Protein AF-A0A351XQM1-F1 (afdb_monomer_lite)

Structure (mmCIF, N/CA/C/O backbone):
data_AF-A0A351XQM1-F1
#
_entry.id   AF-A0A351XQM1-F1
#
loop_
_atom_site.group_PDB
_atom_site.id
_atom_site.type_symbol
_atom_site.label_atom_id
_atom_site.label_alt_id
_atom_site.label_comp_id
_atom_site.label_asym_id
_atom_site.label_entity_id
_atom_site.label_seq_id
_atom_site.pdbx_PDB_ins_code
_atom_site.Cartn_x
_atom_site.Cartn_y
_atom_site.Cartn_z
_atom_site.occupancy
_atom_site.B_iso_or_equiv
_atom_site.auth_seq_id
_atom_site.auth_comp_id
_atom_site.auth_asym_id
_atom_site.auth_atom_id
_atom_site.pdbx_PDB_model_num
ATOM 1 N N . MET A 1 1 ? 1.467 9.654 -1.437 1.00 84.31 1 MET A N 1
ATOM 2 C CA . MET A 1 1 ? 2.696 10.471 -1.590 1.00 84.31 1 MET A CA 1
ATOM 3 C C . MET A 1 1 ? 3.906 9.552 -1.562 1.00 84.31 1 MET A C 1
ATOM 5 O O . MET A 1 1 ? 4.200 8.984 -0.515 1.00 84.31 1 MET A O 1
ATOM 9 N N . ALA A 1 2 ? 4.559 9.347 -2.708 1.00 87.69 2 ALA A N 1
ATOM 10 C CA . ALA A 1 2 ? 5.721 8.460 -2.788 1.00 87.69 2 ALA A CA 1
ATOM 11 C C . ALA A 1 2 ? 6.829 8.924 -1.824 1.00 87.69 2 ALA A C 1
ATOM 13 O O . ALA A 1 2 ? 7.163 10.103 -1.802 1.00 87.69 2 ALA A O 1
ATOM 14 N N . GLY A 1 3 ? 7.362 8.002 -1.025 1.00 91.88 3 GLY A N 1
ATOM 15 C CA . GLY A 1 3 ? 8.345 8.261 0.027 1.00 91.88 3 GLY A CA 1
ATOM 16 C C . GLY A 1 3 ? 7.772 8.750 1.361 1.00 91.88 3 GLY A C 1
ATOM 17 O O . GLY A 1 3 ? 8.546 8.974 2.283 1.00 91.88 3 GLY A O 1
ATOM 18 N N . THR A 1 4 ? 6.451 8.929 1.491 1.00 95.00 4 THR A N 1
ATOM 19 C CA . THR A 1 4 ? 5.835 9.435 2.736 1.00 95.00 4 THR A CA 1
ATOM 20 C C . THR A 1 4 ? 4.640 8.612 3.190 1.00 95.00 4 THR A C 1
ATOM 22 O O . THR A 1 4 ? 4.516 8.325 4.369 1.00 95.00 4 THR A O 1
ATOM 25 N N . SER A 1 5 ? 3.739 8.223 2.285 1.00 95.19 5 SER A N 1
ATOM 26 C CA . SER A 1 5 ? 2.506 7.508 2.648 1.00 95.19 5 SER A CA 1
ATOM 27 C C . SER A 1 5 ? 2.707 5.995 2.759 1.00 95.19 5 SER A C 1
ATOM 29 O O . SER A 1 5 ? 1.932 5.216 2.194 1.00 95.19 5 SER A O 1
ATOM 31 N N . ASP A 1 6 ? 3.767 5.585 3.448 1.00 95.56 6 ASP A N 1
ATOM 32 C CA . ASP A 1 6 ? 4.054 4.190 3.765 1.00 95.56 6 ASP A CA 1
ATOM 33 C C . ASP A 1 6 ? 3.118 3.658 4.868 1.00 95.56 6 ASP A C 1
ATOM 35 O O . ASP A 1 6 ? 2.264 4.376 5.396 1.00 95.56 6 ASP A O 1
ATOM 39 N N . LYS A 1 7 ? 3.218 2.366 5.186 1.00 95.75 7 LYS A N 1
ATOM 40 C CA . LYS A 1 7 ? 2.324 1.716 6.156 1.00 95.75 7 LYS A CA 1
ATOM 41 C C . LYS A 1 7 ? 2.367 2.374 7.550 1.00 95.75 7 LYS A C 1
ATOM 43 O O . LYS A 1 7 ? 1.287 2.677 8.073 1.00 95.75 7 LYS A O 1
ATOM 48 N N . PRO A 1 8 ? 3.542 2.639 8.160 1.00 95.88 8 PRO A N 1
ATOM 49 C CA . PRO A 1 8 ? 3.617 3.370 9.425 1.00 95.88 8 PRO A CA 1
ATOM 50 C C . PRO A 1 8 ? 2.900 4.722 9.382 1.00 95.88 8 PRO A C 1
ATOM 52 O O . PRO A 1 8 ? 2.076 5.005 10.255 1.00 95.88 8 PRO A O 1
ATOM 55 N N . PHE A 1 9 ? 3.139 5.532 8.347 1.00 97.31 9 PHE A N 1
ATOM 56 C CA . PHE A 1 9 ? 2.509 6.844 8.234 1.00 97.31 9 PHE A CA 1
ATOM 57 C C . PHE A 1 9 ? 0.988 6.743 8.082 1.00 97.31 9 PHE A C 1
ATOM 59 O O . PHE A 1 9 ? 0.248 7.435 8.783 1.00 97.31 9 PHE A O 1
ATOM 66 N N . ARG A 1 10 ? 0.495 5.830 7.232 1.00 97.00 10 ARG A N 1
ATOM 67 C CA . ARG A 1 10 ? -0.951 5.590 7.076 1.00 97.00 10 ARG A CA 1
ATOM 68 C C . ARG A 1 10 ? -1.600 5.166 8.391 1.00 97.00 10 ARG A C 1
ATOM 70 O O . ARG A 1 10 ? -2.689 5.640 8.708 1.00 97.00 10 ARG A O 1
ATOM 77 N N . THR A 1 11 ? -0.919 4.329 9.169 1.00 95.88 11 THR A N 1
ATOM 78 C CA . THR A 1 11 ? -1.401 3.871 10.478 1.00 95.88 11 THR A CA 1
ATOM 79 C C . THR A 1 11 ? -1.590 5.049 11.431 1.00 95.88 11 THR A C 1
ATOM 81 O O . THR A 1 11 ? -2.645 5.181 12.050 1.00 95.88 11 THR A O 1
ATOM 84 N N . ILE A 1 12 ? -0.609 5.955 11.491 1.00 97.06 12 ILE A N 1
ATOM 85 C CA . ILE A 1 12 ? -0.690 7.171 12.308 1.00 97.06 12 ILE A CA 1
ATOM 86 C C . ILE A 1 12 ? -1.834 8.071 11.828 1.00 97.06 12 ILE A C 1
ATOM 88 O O . ILE A 1 12 ? -2.639 8.510 12.646 1.00 97.06 12 ILE A O 1
ATOM 92 N N . CYS A 1 13 ? -1.963 8.308 10.519 1.00 96.94 13 CYS A N 1
ATOM 93 C CA . CYS A 1 13 ? -3.056 9.121 9.979 1.00 96.94 13 CYS A CA 1
ATOM 94 C C . CYS A 1 13 ? -4.434 8.558 10.356 1.00 96.94 13 CYS A C 1
ATOM 96 O O . CYS A 1 13 ? -5.309 9.315 10.772 1.00 96.94 13 CYS A O 1
ATOM 98 N N . ARG A 1 14 ? -4.631 7.236 10.255 1.00 95.69 14 ARG A N 1
ATOM 99 C CA . ARG A 1 14 ? -5.881 6.580 10.677 1.00 95.69 14 ARG A CA 1
ATOM 100 C C . ARG A 1 14 ? -6.128 6.745 12.175 1.00 95.69 14 ARG A C 1
ATOM 102 O O . ARG A 1 14 ? -7.237 7.097 12.561 1.00 95.69 14 ARG A O 1
ATOM 109 N N . ALA A 1 15 ? -5.101 6.558 13.005 1.00 96.12 15 ALA A N 1
ATOM 110 C CA . ALA A 1 15 ? -5.201 6.766 14.450 1.00 96.12 15 ALA A CA 1
ATOM 111 C C . ALA A 1 15 ? -5.552 8.222 14.819 1.00 96.12 15 ALA A C 1
ATOM 113 O O . ALA A 1 15 ? -6.198 8.459 15.834 1.00 96.12 15 ALA A O 1
ATOM 114 N N . GLN A 1 16 ? -5.177 9.189 13.977 1.00 97.88 16 GLN A N 1
ATOM 115 C CA . GLN A 1 16 ? -5.522 10.608 14.123 1.00 97.88 16 GLN A CA 1
ATOM 116 C C . GLN A 1 16 ? -6.875 10.993 13.495 1.00 97.88 16 GLN A C 1
ATOM 118 O O . GLN A 1 16 ? -7.208 12.173 13.428 1.00 97.88 16 GLN A O 1
ATOM 123 N N . GLY A 1 17 ? -7.672 10.021 13.043 1.00 96.69 17 GLY A N 1
ATOM 124 C CA . GLY A 1 17 ? -9.027 10.261 12.543 1.00 96.69 17 GLY A CA 1
ATOM 125 C C . GLY A 1 17 ? -9.133 10.486 11.035 1.00 96.69 17 GLY A C 1
ATOM 126 O O . GLY A 1 17 ? -10.192 10.897 10.561 1.00 96.69 17 GLY A O 1
ATOM 127 N N . ALA A 1 18 ? -8.086 10.201 10.252 1.00 96.88 18 ALA A N 1
ATOM 128 C CA . ALA A 1 18 ? -8.218 10.196 8.799 1.00 96.88 18 ALA A CA 1
ATOM 129 C C . ALA A 1 18 ? -9.237 9.129 8.364 1.00 96.88 18 ALA A C 1
ATOM 131 O O . ALA A 1 18 ? -9.057 7.936 8.615 1.00 96.88 18 ALA A O 1
ATOM 132 N N . ALA A 1 19 ? -10.292 9.554 7.667 1.00 95.31 19 ALA A N 1
ATOM 133 C CA . ALA A 1 19 ? -11.318 8.646 7.153 1.00 95.31 19 ALA A CA 1
ATOM 134 C C . ALA A 1 19 ? -10.789 7.729 6.034 1.00 95.31 19 ALA A C 1
ATOM 136 O O . ALA A 1 19 ? -11.272 6.610 5.863 1.00 95.31 19 ALA A O 1
ATOM 137 N N . LEU A 1 20 ? -9.779 8.188 5.288 1.00 96.25 20 LEU A N 1
ATOM 138 C CA . LEU A 1 20 ? -9.141 7.450 4.205 1.00 96.25 20 LEU A CA 1
ATOM 139 C C . LEU A 1 20 ? -7.642 7.747 4.162 1.00 96.25 20 LEU A C 1
ATOM 141 O O . LEU A 1 20 ? -7.203 8.873 4.389 1.00 96.25 20 LEU A O 1
ATOM 145 N N . THR A 1 21 ? -6.868 6.729 3.809 1.00 96.69 21 THR A N 1
ATOM 146 C CA . THR A 1 21 ? -5.443 6.823 3.490 1.00 96.69 21 THR A CA 1
ATOM 147 C C . THR A 1 21 ? -5.192 6.095 2.174 1.00 96.69 21 THR A C 1
ATOM 149 O O . THR A 1 21 ? -5.846 5.092 1.894 1.00 96.69 21 THR A O 1
ATOM 152 N N . THR A 1 22 ? -4.243 6.587 1.378 1.00 96.88 22 THR A N 1
ATOM 153 C CA . THR A 1 22 ? -3.874 5.991 0.084 1.00 96.88 22 THR A CA 1
ATOM 154 C C . THR A 1 22 ? -2.428 5.509 0.126 1.00 96.88 22 THR A C 1
ATOM 156 O O . THR A 1 22 ? -1.579 6.157 0.749 1.00 96.88 22 THR A O 1
ATOM 159 N N . SER A 1 23 ? -2.144 4.382 -0.529 1.00 96.06 23 SER A N 1
ATOM 160 C CA . SER A 1 23 ? -0.787 3.850 -0.676 1.00 96.06 23 SER A CA 1
ATOM 161 C C . SER A 1 23 ? 0.167 4.849 -1.345 1.00 96.06 23 SER A C 1
ATOM 163 O O . SER A 1 23 ? -0.229 5.831 -1.979 1.00 96.06 23 SER A O 1
ATOM 165 N N . GLU A 1 24 ? 1.469 4.585 -1.261 1.00 97.19 24 GLU A N 1
ATOM 166 C CA . GLU A 1 24 ? 2.366 5.115 -2.286 1.00 97.19 24 GLU A CA 1
ATOM 167 C C . GLU A 1 24 ? 1.983 4.574 -3.672 1.00 97.19 24 GLU A C 1
ATOM 169 O O . GLU A 1 24 ? 1.425 3.483 -3.789 1.00 97.19 24 GLU A O 1
ATOM 174 N N . MET A 1 25 ? 2.337 5.317 -4.720 1.00 96.38 25 MET A N 1
ATOM 175 C CA . MET A 1 25 ? 2.094 4.917 -6.106 1.00 96.38 25 MET A CA 1
ATOM 176 C C . MET A 1 25 ? 2.789 3.587 -6.433 1.00 96.38 25 MET A C 1
ATOM 178 O O . MET A 1 25 ? 3.998 3.456 -6.232 1.00 96.38 25 MET A O 1
ATOM 182 N N . VAL A 1 26 ? 2.057 2.612 -6.960 1.00 95.44 26 VAL A N 1
ATOM 183 C CA . VAL A 1 26 ? 2.586 1.314 -7.404 1.00 95.44 26 VAL A CA 1
ATOM 184 C C . VAL A 1 26 ? 2.573 1.266 -8.924 1.00 95.44 26 VAL A C 1
ATOM 186 O O . VAL A 1 26 ? 1.558 1.574 -9.534 1.00 95.44 26 VAL A O 1
ATOM 189 N N . VAL A 1 27 ? 3.696 0.890 -9.535 1.00 94.94 27 VAL A N 1
ATOM 190 C CA . VAL A 1 27 ? 3.761 0.704 -10.990 1.00 94.94 27 VAL A CA 1
ATOM 191 C C . VAL A 1 27 ? 3.236 -0.688 -11.322 1.00 94.94 27 VAL A C 1
ATOM 193 O O . VAL A 1 27 ? 3.779 -1.677 -10.820 1.00 94.94 27 VAL A O 1
ATOM 196 N N . ILE A 1 28 ? 2.195 -0.761 -12.146 1.00 92.31 28 ILE A N 1
ATOM 197 C CA . ILE A 1 28 ? 1.587 -2.019 -12.581 1.00 92.31 28 ILE A CA 1
ATOM 198 C C . ILE A 1 28 ? 2.316 -2.482 -13.841 1.00 92.31 28 ILE A C 1
ATOM 200 O O . ILE A 1 28 ? 1.904 -2.248 -14.960 1.00 92.31 28 ILE A O 1
ATOM 204 N N . GLN A 1 29 ? 3.483 -3.085 -13.635 1.00 92.31 29 GLN A N 1
ATOM 205 C CA . GLN A 1 29 ? 4.243 -3.765 -14.681 1.00 92.31 29 GLN A CA 1
ATOM 206 C C . GLN A 1 29 ? 4.675 -5.116 -14.132 1.00 92.31 29 GLN A C 1
ATOM 208 O O . GLN A 1 29 ? 5.273 -5.176 -13.052 1.00 92.31 29 GLN A O 1
ATOM 213 N N . HIS A 1 30 ? 4.419 -6.203 -14.865 1.00 89.50 30 HIS A N 1
ATOM 214 C CA . HIS A 1 30 ? 4.634 -7.577 -14.385 1.00 89.50 30 HIS A CA 1
ATOM 215 C C . HIS A 1 30 ? 6.007 -7.810 -13.732 1.00 89.50 30 HIS A C 1
ATOM 217 O O . HIS A 1 30 ? 6.098 -8.432 -12.672 1.00 89.50 30 HIS A O 1
ATOM 223 N N . HIS A 1 31 ? 7.076 -7.272 -14.324 1.00 91.00 31 HIS A N 1
ATOM 224 C CA . HIS A 1 31 ? 8.439 -7.437 -13.812 1.00 91.00 31 HIS A CA 1
ATOM 225 C C . HIS A 1 31 ? 8.722 -6.633 -12.526 1.00 91.00 31 HIS A C 1
ATOM 227 O O . HIS A 1 31 ? 9.639 -6.975 -11.778 1.00 91.00 31 HIS A O 1
ATOM 233 N N . LEU A 1 32 ? 7.932 -5.594 -12.230 1.00 94.00 32 LEU A N 1
ATOM 234 C CA . LEU A 1 32 ? 8.066 -4.761 -11.031 1.00 94.00 32 LEU A CA 1
ATOM 235 C C . LEU A 1 32 ? 7.196 -5.239 -9.867 1.00 94.00 32 LEU A C 1
ATOM 237 O O . LEU A 1 32 ? 7.550 -4.978 -8.713 1.00 94.00 32 LEU A O 1
ATOM 241 N N . LEU A 1 33 ? 6.095 -5.953 -10.124 1.00 91.19 33 LEU A N 1
ATOM 242 C CA . LEU A 1 33 ? 5.154 -6.401 -9.086 1.00 91.19 33 LEU A CA 1
ATOM 243 C C . LEU A 1 33 ? 5.822 -7.273 -8.010 1.00 91.19 33 LEU A C 1
ATOM 245 O O . LEU A 1 33 ? 5.514 -7.153 -6.826 1.00 91.19 33 LEU A O 1
ATOM 249 N N . ASN A 1 34 ? 6.798 -8.096 -8.400 1.00 93.50 34 ASN A N 1
ATOM 250 C CA . ASN A 1 34 ? 7.485 -9.016 -7.488 1.00 93.50 34 ASN A CA 1
ATOM 251 C C . ASN A 1 34 ? 8.680 -8.405 -6.740 1.00 93.50 34 ASN A C 1
ATOM 253 O O . ASN A 1 34 ? 9.281 -9.075 -5.892 1.00 93.50 34 ASN A O 1
ATOM 257 N N . THR A 1 35 ? 9.024 -7.148 -7.028 1.00 97.00 35 THR A N 1
ATOM 258 C CA . THR A 1 35 ? 10.131 -6.454 -6.362 1.00 97.00 35 THR A CA 1
ATOM 259 C C . THR A 1 35 ? 9.797 -6.146 -4.904 1.00 97.00 35 THR A C 1
ATOM 261 O O . THR A 1 35 ? 8.636 -5.970 -4.529 1.00 97.00 35 THR A O 1
ATOM 264 N N . ASN A 1 36 ? 10.832 -6.006 -4.071 1.00 96.12 36 ASN A N 1
ATOM 265 C CA . ASN A 1 36 ? 10.659 -5.603 -2.673 1.00 96.12 36 ASN A CA 1
ATOM 266 C C . ASN A 1 36 ? 9.917 -4.267 -2.554 1.00 96.12 36 ASN A C 1
ATOM 268 O O . ASN A 1 36 ? 9.081 -4.120 -1.667 1.00 96.12 36 ASN A O 1
ATOM 272 N N . LYS A 1 37 ? 10.169 -3.326 -3.472 1.00 94.81 37 LYS A N 1
ATOM 273 C CA . LYS A 1 37 ? 9.511 -2.015 -3.499 1.00 94.81 37 LYS A CA 1
ATOM 274 C C . LYS A 1 37 ? 7.993 -2.147 -3.642 1.00 94.81 37 LYS A C 1
ATOM 276 O O . LYS A 1 37 ? 7.264 -1.582 -2.833 1.00 94.81 37 LYS A O 1
ATOM 281 N N . SER A 1 38 ? 7.518 -2.910 -4.625 1.00 95.38 38 SER A N 1
ATOM 282 C CA . SER A 1 38 ? 6.079 -3.117 -4.837 1.00 95.38 38 SER A CA 1
ATOM 283 C C . SER A 1 38 ? 5.445 -3.886 -3.681 1.00 95.38 38 SER A C 1
ATOM 2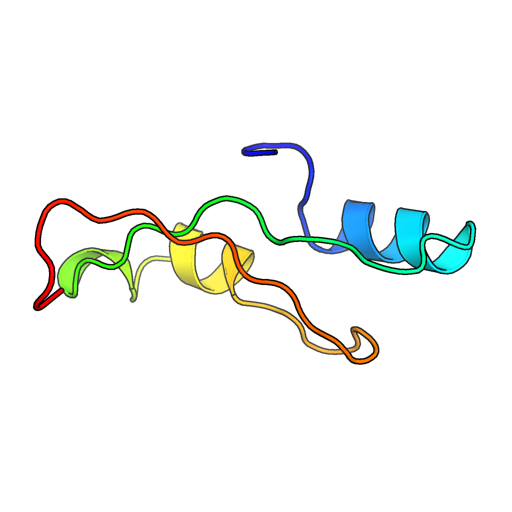85 O O . SER A 1 38 ? 4.409 -3.465 -3.178 1.00 95.38 38 SER A O 1
ATOM 287 N N . LYS A 1 39 ? 6.109 -4.935 -3.178 1.00 95.19 39 LYS A N 1
ATOM 288 C CA . LYS A 1 39 ? 5.633 -5.707 -2.017 1.00 95.19 39 LYS A CA 1
ATOM 289 C C . LYS A 1 39 ? 5.452 -4.848 -0.765 1.00 95.19 39 LYS A C 1
ATOM 291 O O . LYS A 1 39 ? 4.435 -4.972 -0.101 1.00 95.19 39 LYS A O 1
ATOM 296 N N . HIS A 1 40 ? 6.393 -3.949 -0.468 1.00 95.19 40 HIS A N 1
ATOM 297 C CA . HIS A 1 40 ? 6.268 -3.036 0.676 1.00 95.19 40 HIS A CA 1
ATOM 298 C C . HIS A 1 40 ? 5.125 -2.032 0.490 1.00 95.19 40 HIS A C 1
ATOM 300 O O . HIS A 1 40 ? 4.397 -1.74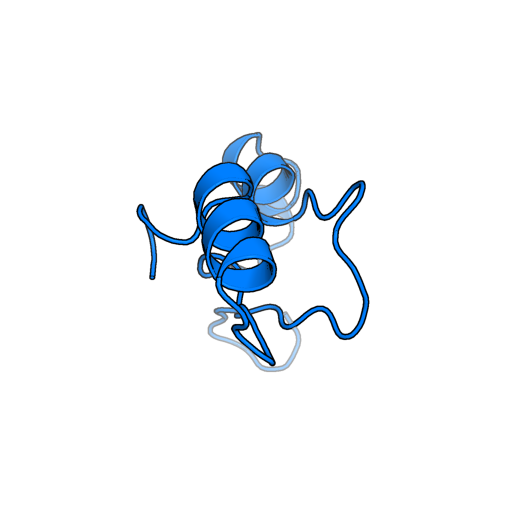3 1.435 1.00 95.19 40 HIS A O 1
ATOM 306 N N . ARG A 1 41 ? 4.934 -1.510 -0.729 1.00 96.06 41 ARG A N 1
ATOM 307 C CA . ARG A 1 41 ? 3.837 -0.572 -1.025 1.00 96.06 41 ARG A CA 1
ATOM 308 C C . ARG A 1 41 ? 2.456 -1.227 -0.998 1.00 96.06 41 ARG A C 1
ATOM 310 O O . ARG A 1 41 ? 1.480 -0.531 -0.736 1.00 96.06 41 ARG A O 1
ATOM 317 N N . LEU A 1 42 ? 2.400 -2.533 -1.261 1.00 95.50 42 LEU A N 1
ATOM 318 C CA . LEU A 1 42 ? 1.192 -3.359 -1.266 1.00 95.50 42 LEU A CA 1
ATOM 319 C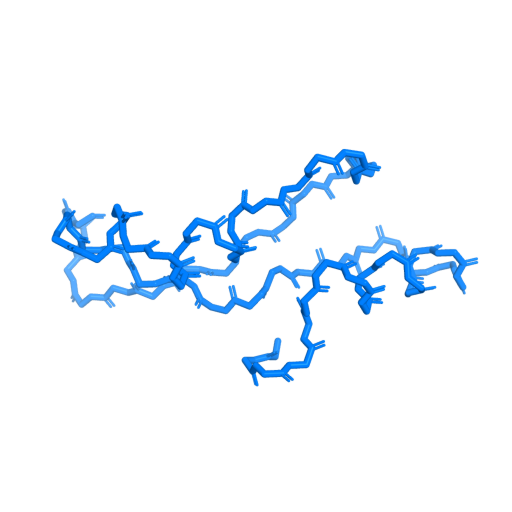 C . LEU A 1 42 ? 0.961 -4.117 0.056 1.00 95.50 42 LEU A C 1
ATOM 321 O O . LEU A 1 42 ? 0.033 -4.921 0.135 1.00 95.50 42 LEU A O 1
ATOM 325 N N . ASP A 1 43 ? 1.768 -3.882 1.098 1.00 95.75 43 ASP A N 1
ATOM 326 C CA . ASP A 1 43 ? 1.485 -4.420 2.430 1.00 95.75 43 ASP A CA 1
ATOM 327 C C . ASP A 1 43 ? 0.452 -3.545 3.150 1.00 95.75 43 ASP A C 1
ATOM 329 O O . ASP A 1 43 ? 0.757 -2.447 3.623 1.00 95.75 43 ASP A O 1
ATOM 333 N N . PHE A 1 44 ? -0.762 -4.082 3.257 1.00 96.00 44 PHE A N 1
ATOM 334 C CA . PHE A 1 44 ? -1.884 -3.498 3.998 1.00 96.00 44 PHE A CA 1
ATOM 335 C C . PHE A 1 44 ? -2.262 -4.330 5.228 1.00 96.00 44 PHE A C 1
ATOM 337 O O . PHE A 1 44 ? -3.350 -4.181 5.784 1.00 96.00 44 PHE A O 1
ATOM 344 N N . THR A 1 45 ? -1.391 -5.247 5.658 1.00 96.25 45 THR A N 1
ATOM 345 C CA . THR A 1 45 ? -1.674 -6.144 6.781 1.00 96.25 45 THR A CA 1
ATOM 346 C C . THR A 1 45 ? -1.961 -5.329 8.040 1.00 96.25 45 THR A C 1
ATOM 348 O O . THR A 1 45 ? -1.078 -4.622 8.530 1.00 96.25 45 THR A O 1
ATOM 351 N N . GLY A 1 46 ? -3.177 -5.457 8.575 1.00 93.00 46 GLY A N 1
ATOM 352 C CA . GLY A 1 46 ? -3.628 -4.743 9.772 1.00 93.00 46 GLY A CA 1
ATOM 353 C C . GLY A 1 46 ? -4.240 -3.362 9.517 1.00 93.00 46 GLY A C 1
ATOM 354 O O . GLY A 1 46 ? -4.643 -2.712 10.478 1.00 93.00 46 GLY A O 1
ATOM 355 N N . GLU A 1 47 ? -4.345 -2.904 8.265 1.00 94.69 47 GLU A N 1
ATOM 356 C CA . GLU A 1 47 ? -5.051 -1.659 7.949 1.00 94.69 47 GLU A CA 1
ATOM 357 C C . GLU A 1 47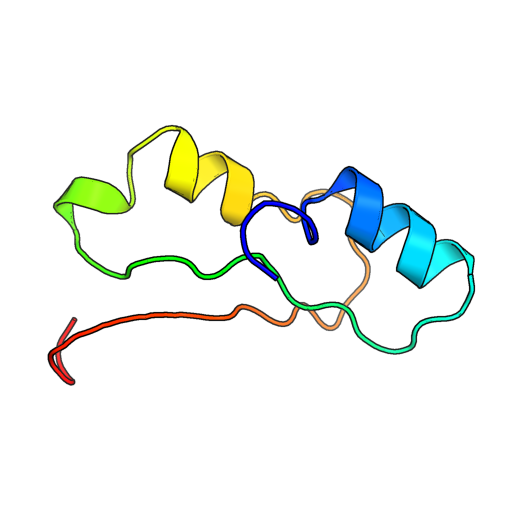 ? -6.575 -1.869 7.878 1.00 94.69 47 GLU A C 1
ATOM 359 O O . GLU A 1 47 ? -7.040 -2.852 7.2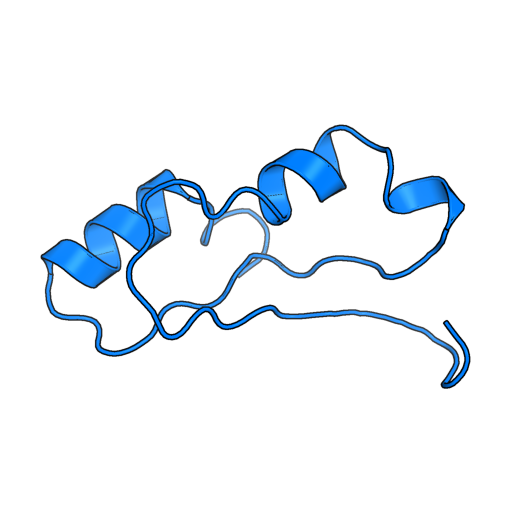95 1.00 94.69 47 GLU A O 1
ATOM 364 N N . PRO A 1 48 ? -7.379 -0.948 8.445 1.00 92.62 48 PRO A N 1
ATOM 365 C CA . PRO A 1 48 ? -8.831 -1.026 8.365 1.00 92.62 48 PRO A CA 1
ATOM 366 C C . PRO A 1 48 ? -9.335 -0.654 6.965 1.00 92.62 48 PRO A C 1
ATOM 368 O O . PRO A 1 48 ? -8.810 0.247 6.308 1.00 92.62 48 PRO A O 1
ATOM 371 N N . ALA A 1 49 ? -10.415 -1.306 6.534 1.00 93.69 49 ALA A N 1
ATOM 372 C CA . ALA A 1 49 ? -11.109 -0.953 5.300 1.00 93.69 49 ALA A CA 1
ATOM 373 C C . ALA A 1 49 ? -11.775 0.442 5.395 1.00 93.69 49 ALA A C 1
ATOM 375 O O . ALA A 1 49 ? -12.176 0.859 6.485 1.00 93.69 49 ALA A O 1
ATOM 376 N N . PRO A 1 50 ? -11.939 1.161 4.266 1.00 95.50 50 PRO A N 1
ATOM 377 C CA . PRO A 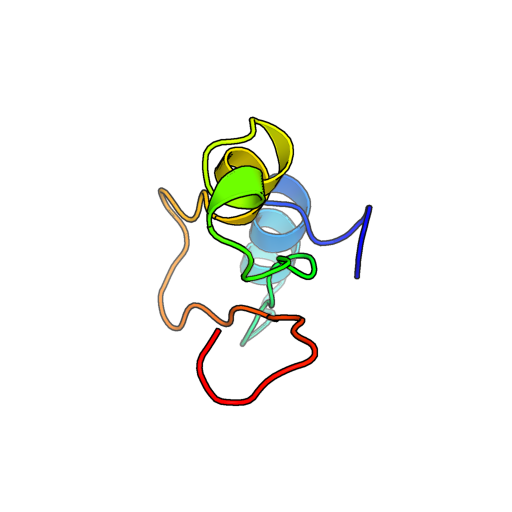1 50 ? -11.500 0.796 2.915 1.00 95.50 50 PRO A CA 1
ATOM 378 C C . PRO A 1 50 ? -9.994 1.013 2.698 1.00 95.50 50 PRO A C 1
ATOM 380 O O . PRO A 1 50 ? -9.401 1.917 3.289 1.00 95.50 50 PRO A O 1
ATOM 383 N N . ILE A 1 51 ? -9.398 0.214 1.807 1.00 95.94 51 ILE A N 1
ATOM 384 C CA . ILE A 1 51 ? -8.011 0.371 1.345 1.00 95.94 51 ILE A CA 1
ATOM 385 C C . ILE A 1 51 ? -8.024 1.077 -0.012 1.00 95.94 51 ILE A C 1
ATOM 387 O O . ILE A 1 51 ? -8.662 0.606 -0.950 1.00 95.94 51 ILE A O 1
ATOM 391 N N . SER A 1 52 ? -7.321 2.205 -0.110 1.00 97.25 52 SER A N 1
ATOM 392 C CA . SER A 1 52 ? -7.145 2.958 -1.355 1.00 97.25 52 SER A CA 1
ATOM 393 C C . SER A 1 52 ? -5.726 2.760 -1.882 1.00 97.25 52 SER A C 1
ATOM 395 O O . SER A 1 52 ? -4.745 3.003 -1.172 1.00 97.25 52 SER A O 1
ATOM 397 N N . ILE A 1 53 ? -5.618 2.317 -3.133 1.00 96.31 53 ILE A N 1
ATOM 398 C CA . ILE A 1 53 ? -4.346 2.016 -3.793 1.00 96.31 53 ILE A CA 1
ATOM 399 C C . ILE A 1 53 ? -4.178 2.975 -4.965 1.00 96.31 53 ILE A C 1
ATOM 401 O O . ILE A 1 53 ? -5.059 3.082 -5.815 1.00 96.31 53 ILE A O 1
ATOM 405 N N . GLN A 1 54 ? -3.039 3.663 -5.019 1.00 96.81 54 GLN A N 1
ATOM 406 C CA . GLN A 1 54 ? -2.672 4.474 -6.176 1.00 96.81 54 GLN A CA 1
ATOM 407 C C . GLN A 1 54 ? -1.807 3.644 -7.126 1.00 96.81 54 GLN A C 1
ATOM 409 O O . GLN A 1 54 ? -0.720 3.207 -6.747 1.00 96.81 54 GLN A O 1
ATOM 414 N N . ILE A 1 55 ? -2.267 3.466 -8.362 1.00 95.31 55 ILE A N 1
ATOM 415 C CA . ILE A 1 55 ? -1.535 2.767 -9.422 1.00 95.31 55 ILE A CA 1
ATOM 416 C C . ILE A 1 55 ? -0.965 3.749 -10.452 1.00 95.31 55 ILE A C 1
ATOM 418 O O . ILE A 1 55 ? -1.464 4.865 -10.595 1.00 95.31 55 ILE A O 1
ATOM 422 N N . ALA A 1 56 ? 0.083 3.330 -11.155 1.00 94.69 56 ALA A N 1
ATOM 423 C CA . ALA A 1 56 ? 0.630 3.994 -12.330 1.00 94.69 56 ALA A CA 1
ATOM 424 C C . ALA A 1 56 ? 0.921 2.961 -13.421 1.00 94.69 56 ALA A C 1
ATOM 426 O O . ALA A 1 56 ? 1.488 1.905 -13.137 1.00 94.69 56 ALA A O 1
ATOM 427 N N . GLY A 1 57 ? 0.556 3.303 -14.649 1.00 93.06 57 GLY A N 1
ATOM 428 C CA . GLY A 1 57 ? 0.752 2.502 -15.850 1.00 93.06 57 GLY A CA 1
ATOM 429 C C . GLY A 1 57 ? 0.780 3.411 -17.074 1.00 93.06 57 GLY A C 1
ATOM 430 O O . GLY A 1 57 ? 0.460 4.601 -16.974 1.00 93.06 57 GLY A O 1
ATOM 431 N N . SER A 1 58 ? 1.212 2.855 -18.196 1.00 93.88 58 SER A N 1
ATOM 432 C CA . SER A 1 58 ? 1.267 3.533 -19.497 1.00 93.88 58 SER A CA 1
ATOM 433 C C . SER A 1 58 ? 0.226 2.998 -20.473 1.00 93.88 58 SER A C 1
ATOM 435 O O . SER A 1 58 ? -0.221 3.753 -21.330 1.00 93.88 58 SER A O 1
ATOM 437 N N . GLU A 1 59 ? -0.194 1.744 -20.306 1.00 92.50 59 GLU A N 1
ATOM 438 C CA . GLU A 1 59 ? -1.167 1.079 -21.171 1.00 92.50 59 GLU A CA 1
ATOM 439 C C . GLU A 1 59 ? -2.416 0.670 -20.380 1.00 92.50 59 GLU A C 1
ATOM 441 O O . GLU A 1 59 ? -2.369 0.480 -19.165 1.00 92.50 59 GLU A O 1
ATOM 446 N N . ALA A 1 60 ? -3.553 0.537 -21.065 1.00 89.56 60 ALA A N 1
ATOM 447 C CA . ALA A 1 60 ? -4.806 0.123 -20.427 1.00 89.56 60 ALA A CA 1
ATOM 448 C C . ALA A 1 60 ? -4.817 -1.365 -20.032 1.00 89.56 60 ALA A C 1
ATOM 450 O O . ALA A 1 60 ? -5.572 -1.754 -19.142 1.00 89.56 60 ALA A O 1
ATOM 451 N N . ASP A 1 61 ? -3.990 -2.168 -20.704 1.00 86.25 61 ASP A N 1
ATOM 452 C CA . ASP A 1 61 ? -3.958 -3.629 -20.590 1.00 86.25 61 ASP A CA 1
ATOM 453 C C . ASP A 1 61 ? -2.944 -4.123 -19.537 1.00 86.25 61 ASP A C 1
ATOM 455 O O . ASP A 1 61 ? -2.804 -5.331 -19.338 1.00 86.25 61 ASP A O 1
ATOM 459 N N . GLU A 1 62 ? -2.210 -3.194 -18.911 1.00 78.75 62 GLU A N 1
ATOM 460 C CA . GLU A 1 62 ? -1.211 -3.449 -17.862 1.00 78.75 62 GLU A CA 1
ATOM 461 C C . GLU A 1 62 ? -1.829 -3.802 -16.499 1.00 78.75 62 GLU A C 1
ATOM 463 O O . GLU A 1 62 ? -2.775 -3.116 -16.041 1.00 78.75 62 GLU A O 1
#

pLDDT: mean 94.37, std 3.35, range [78.75, 97.88]

Radius of gyration: 12.29 Å; chains: 1; bounding box: 22×20×36 Å

Secondary structure (DSSP, 8-state):
-TTTSSHHHHHHHHHTT-S--BPPPEE--HHHHTSHHHHHHT--TTPPSPPB--EE-SSTT-

Foldseek 3Di:
DPPQQFQVNVVVCVVVPPPAGEFHEAEPDPVRCPDPVNVRSPDCVPPDDDYHYHYDYDDPVD

Sequence (62 aa):
MAGTSDKPFRTICRAQGAALTTSEMVVIQHHLLNTNKSKHRLDFTGEPAPISIQIAGSEADE